Protein AF-A0A7S0GIC1-F1 (afdb_monomer)

Secondary structure (DSSP, 8-state):
-HHHHHGGG-S-------STHHHHHHHHHHHHHHHHH---SS-EEEEEE-GGG-EEEEEEPPPPTT-SS---PEEEEEE-------GGG----TTHHHHHHHHHHIIIIIS---HHHHHHHHHHHHHHHHT-TT-SS-GGGT--

Organism: NCBI:txid420281

pLDDT: mean 78.46, std 18.36, range [39.5, 96.31]

Radius of gyration: 16.88 Å; Cα contacts (8 Å, |Δi|>4): 180; chains: 1; bounding box: 42×27×51 Å

Foldseek 3Di:
DVLVVLVPQPPDDDDDDDVVPPVVVVVVVVLVVVLVPDDDPAKDWDWAQPDQQATKIWIQGGDPPPDDDDDRDIDIDGDHQPDDQPPVQAFDQAQLVVQLVVQLCCVCVVVPHDNVSSSSRSSVQSSQLRSDNVDNGDCVVVPD

Structure (mmCIF, N/CA/C/O backbone):
data_AF-A0A7S0GIC1-F1
#
_entry.id   AF-A0A7S0GIC1-F1
#
loop_
_atom_site.group_PDB
_atom_site.id
_atom_site.type_symbol
_atom_site.label_atom_id
_atom_site.label_alt_id
_atom_site.label_comp_id
_atom_site.label_asym_id
_atom_site.label_entity_id
_atom_site.label_seq_id
_atom_site.pdbx_PDB_ins_code
_atom_site.Cartn_x
_atom_site.Cartn_y
_atom_site.Cartn_z
_atom_site.occupancy
_atom_site.B_iso_or_equiv
_atom_site.auth_seq_id
_atom_site.auth_comp_id
_atom_site.auth_asym_id
_atom_site.auth_atom_id
_atom_site.pdbx_PDB_model_num
ATOM 1 N N . ALA A 1 1 ? 12.500 15.045 0.543 1.00 49.22 1 ALA A N 1
ATOM 2 C CA . ALA A 1 1 ? 13.013 15.502 -0.767 1.00 49.22 1 ALA A CA 1
ATOM 3 C C . ALA A 1 1 ? 12.312 14.801 -1.939 1.00 49.22 1 ALA A C 1
ATOM 5 O O . ALA A 1 1 ? 11.573 15.475 -2.640 1.00 49.22 1 ALA A O 1
ATOM 6 N N . TRP A 1 2 ? 12.464 13.481 -2.158 1.00 47.28 2 TRP A N 1
ATOM 7 C CA . TRP A 1 2 ? 11.768 12.775 -3.263 1.00 47.28 2 TRP A CA 1
ATOM 8 C C . TRP A 1 2 ? 10.286 12.478 -2.969 1.00 47.28 2 TRP A C 1
ATOM 10 O O . TRP A 1 2 ? 9.432 12.639 -3.837 1.00 47.28 2 TRP A O 1
ATOM 20 N N . ALA A 1 3 ? 9.977 12.124 -1.719 1.00 41.41 3 ALA A N 1
ATOM 21 C CA . ALA A 1 3 ? 8.616 11.921 -1.221 1.00 41.41 3 ALA A CA 1
ATOM 22 C C . ALA A 1 3 ? 7.713 13.153 -1.429 1.00 41.41 3 ALA A C 1
ATOM 24 O O . ALA A 1 3 ? 6.528 13.012 -1.721 1.00 41.41 3 ALA A O 1
ATOM 25 N N . ASP A 1 4 ? 8.286 14.356 -1.348 1.00 45.34 4 ASP A N 1
ATOM 26 C CA . ASP A 1 4 ? 7.561 15.622 -1.500 1.00 45.34 4 ASP A CA 1
ATOM 27 C C . ASP A 1 4 ? 7.175 15.906 -2.962 1.00 45.34 4 ASP A C 1
ATOM 29 O O . ASP A 1 4 ? 6.155 16.541 -3.217 1.00 45.34 4 ASP A O 1
ATOM 33 N N . ALA A 1 5 ? 7.934 15.380 -3.933 1.00 52.81 5 ALA A N 1
ATOM 34 C CA . ALA A 1 5 ? 7.649 15.528 -5.364 1.00 52.81 5 ALA A CA 1
ATOM 35 C C . ALA A 1 5 ? 6.502 14.621 -5.857 1.00 52.81 5 ALA A C 1
ATOM 37 O O . ALA A 1 5 ? 5.904 14.885 -6.900 1.00 52.81 5 ALA A O 1
ATOM 38 N N . LEU A 1 6 ? 6.179 13.559 -5.112 1.00 45.59 6 LEU A N 1
ATOM 39 C CA . LEU A 1 6 ? 5.102 12.615 -5.434 1.00 45.59 6 LEU A CA 1
ATOM 40 C C . LEU A 1 6 ? 3.719 13.093 -4.956 1.00 45.59 6 LEU A C 1
ATOM 42 O O . LEU A 1 6 ? 2.693 12.739 -5.536 1.00 45.59 6 LEU A O 1
ATOM 46 N N . ILE A 1 7 ? 3.683 13.958 -3.939 1.00 47.59 7 ILE A N 1
ATOM 47 C CA . ILE A 1 7 ? 2.448 14.410 -3.280 1.00 47.59 7 ILE A CA 1
ATOM 48 C C . ILE A 1 7 ? 1.583 15.305 -4.193 1.00 47.59 7 ILE A C 1
ATOM 50 O O . ILE A 1 7 ? 0.359 15.296 -4.065 1.00 47.59 7 ILE A O 1
ATOM 54 N N . THR A 1 8 ? 2.170 16.010 -5.166 1.00 43.84 8 THR A N 1
ATOM 55 C CA . THR A 1 8 ? 1.492 17.033 -5.993 1.00 43.84 8 THR A CA 1
ATOM 56 C C . THR A 1 8 ? 0.557 16.484 -7.086 1.00 43.84 8 THR A C 1
ATOM 58 O O . THR A 1 8 ? -0.072 17.263 -7.792 1.00 43.84 8 THR A O 1
ATOM 61 N N . LYS A 1 9 ? 0.447 15.160 -7.273 1.00 48.53 9 LYS A N 1
ATOM 62 C CA . LYS A 1 9 ? -0.286 14.549 -8.408 1.00 48.53 9 LYS A CA 1
ATOM 63 C C . LYS A 1 9 ? -1.717 14.066 -8.108 1.00 48.53 9 LYS A C 1
ATOM 65 O O . LYS A 1 9 ? -2.321 13.438 -8.969 1.00 48.53 9 LYS A O 1
ATOM 70 N N . TYR A 1 10 ? -2.261 14.316 -6.915 1.00 41.56 10 TYR A N 1
ATOM 71 C CA . TYR A 1 10 ? -3.469 13.620 -6.431 1.00 41.56 10 TYR A CA 1
ATOM 72 C C . TYR A 1 10 ? -4.807 14.382 -6.518 1.00 41.56 10 TYR A C 1
ATOM 74 O O . TYR A 1 10 ? -5.789 13.860 -5.991 1.00 41.56 10 TYR A O 1
ATOM 82 N N . ASP A 1 11 ? -4.886 15.549 -7.169 1.00 39.50 11 ASP A N 1
ATOM 83 C CA . ASP A 1 11 ? -6.134 16.341 -7.174 1.00 39.50 11 ASP A CA 1
ATOM 84 C C . ASP A 1 11 ? -7.142 16.003 -8.283 1.00 39.50 11 ASP A C 1
ATOM 86 O O . ASP A 1 11 ? -8.298 16.384 -8.158 1.00 39.50 11 ASP A O 1
ATOM 90 N N . ASP A 1 12 ? -6.796 15.194 -9.286 1.00 44.81 12 ASP A N 1
ATOM 91 C CA . ASP A 1 12 ? -7.743 14.827 -10.346 1.00 44.81 12 ASP A CA 1
ATOM 92 C C . ASP A 1 12 ? -7.587 13.358 -10.750 1.00 44.81 12 ASP A C 1
ATOM 94 O O . ASP A 1 12 ? -6.652 13.023 -11.470 1.00 44.81 12 ASP A O 1
ATOM 98 N N . CYS A 1 13 ? -8.497 12.478 -10.307 1.00 40.00 13 CYS A N 1
ATOM 99 C CA . CYS A 1 13 ? -9.161 11.510 -11.197 1.00 40.00 13 CYS A CA 1
ATOM 100 C C . CYS A 1 13 ? -10.195 10.655 -10.447 1.00 40.00 13 CYS A C 1
ATOM 102 O O . CYS A 1 13 ? -9.869 9.914 -9.516 1.00 40.00 13 CYS A O 1
ATOM 104 N N . ALA A 1 14 ? -11.447 10.717 -10.899 1.00 42.19 14 ALA A N 1
ATOM 105 C CA . ALA A 1 14 ? -12.525 9.843 -10.465 1.00 42.19 14 ALA A CA 1
ATOM 106 C C . ALA A 1 14 ? -12.620 8.588 -11.353 1.00 42.19 14 ALA A C 1
ATOM 108 O O . ALA A 1 14 ? -12.630 8.687 -12.573 1.00 42.19 14 ALA A O 1
ATOM 109 N N . ALA A 1 15 ? -12.768 7.447 -10.674 1.00 47.69 15 ALA A N 1
ATOM 110 C CA . ALA A 1 15 ? -13.478 6.219 -11.044 1.00 47.69 15 ALA A CA 1
ATOM 111 C C . ALA A 1 15 ? -13.243 5.570 -12.427 1.00 47.69 15 ALA A C 1
ATOM 113 O O . ALA A 1 15 ? -13.696 6.055 -13.459 1.00 47.69 15 ALA A O 1
ATOM 114 N N . SER A 1 16 ? -12.775 4.316 -12.401 1.00 41.00 16 SER A N 1
ATOM 115 C CA . SER A 1 16 ? -13.318 3.291 -13.301 1.00 41.00 16 SER A CA 1
ATOM 116 C C . SER A 1 16 ? -13.764 2.072 -12.489 1.00 41.00 16 SER A C 1
ATOM 118 O O . SER A 1 16 ? -13.078 1.628 -11.567 1.00 41.00 16 SER A O 1
ATOM 120 N N . ALA A 1 17 ? -14.985 1.619 -12.769 1.00 46.25 17 ALA A N 1
ATOM 121 C CA . ALA A 1 17 ? -15.697 0.589 -12.033 1.00 46.25 17 ALA A CA 1
ATOM 122 C C . ALA A 1 17 ? -15.381 -0.799 -12.602 1.00 46.25 17 ALA A C 1
ATOM 124 O O . ALA A 1 17 ? -15.688 -1.093 -13.755 1.00 46.25 17 ALA A O 1
ATOM 125 N N . ILE A 1 18 ? -14.818 -1.668 -11.767 1.00 44.16 18 ILE A N 1
ATOM 126 C CA . ILE A 1 18 ? -14.889 -3.124 -11.941 1.00 44.16 18 ILE A CA 1
ATOM 127 C C . ILE A 1 18 ? -16.072 -3.605 -11.084 1.00 44.16 18 ILE A C 1
ATOM 129 O O . ILE A 1 18 ? -16.565 -2.844 -10.258 1.00 44.16 18 ILE A O 1
ATOM 133 N N . ASN A 1 19 ? -16.550 -4.834 -11.279 1.00 45.97 19 ASN A N 1
ATOM 134 C CA . ASN A 1 19 ? -17.550 -5.571 -10.483 1.00 45.97 19 ASN A CA 1
ATOM 135 C C . ASN A 1 19 ? -17.206 -5.685 -8.965 1.00 45.97 19 ASN A C 1
ATOM 137 O O . ASN A 1 19 ? -17.175 -6.771 -8.394 1.00 45.97 19 ASN A O 1
ATOM 141 N N . SER A 1 20 ? -16.907 -4.562 -8.313 1.00 53.81 20 SER A N 1
ATOM 142 C CA . SER A 1 20 ? -16.004 -4.398 -7.170 1.00 53.81 20 SER A CA 1
ATOM 143 C C . SER A 1 20 ? -16.654 -4.603 -5.810 1.00 53.81 20 SER A C 1
ATOM 145 O O . SER A 1 20 ? -15.957 -4.756 -4.809 1.00 53.81 20 SER A O 1
ATOM 1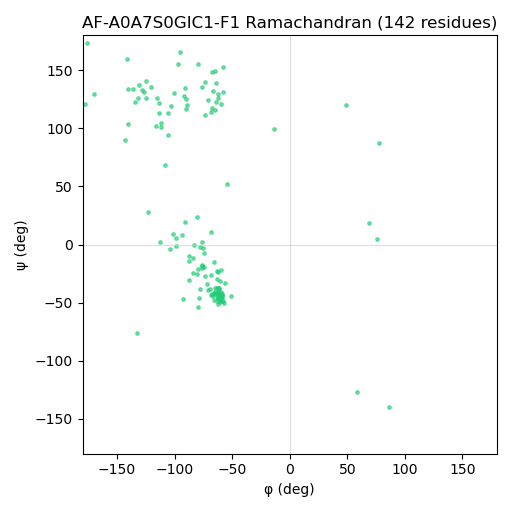47 N N . THR A 1 21 ? -17.983 -4.623 -5.740 1.00 60.69 21 THR A N 1
ATOM 148 C CA . THR A 1 21 ? -18.681 -4.551 -4.454 1.00 60.69 21 THR A CA 1
ATOM 149 C C . THR A 1 21 ? -18.551 -5.831 -3.631 1.00 60.69 21 THR A C 1
ATOM 151 O O . THR A 1 21 ? -18.443 -5.734 -2.410 1.00 60.69 21 THR A O 1
ATOM 154 N N . ASP A 1 22 ? -18.506 -7.018 -4.248 1.00 76.50 22 ASP A N 1
ATOM 155 C CA . ASP A 1 22 ? -18.438 -8.292 -3.511 1.00 76.50 22 ASP A CA 1
ATOM 156 C C . ASP A 1 22 ? -17.023 -8.595 -2.989 1.00 76.50 22 ASP A C 1
ATOM 158 O O . ASP A 1 22 ? -16.843 -8.910 -1.810 1.00 76.50 22 ASP A O 1
ATOM 162 N N . GLU A 1 23 ? -15.992 -8.436 -3.822 1.00 80.62 23 GLU A N 1
ATOM 163 C CA . GLU A 1 23 ? -14.603 -8.657 -3.394 1.00 80.62 23 GLU A CA 1
ATOM 164 C C . GLU A 1 23 ? -14.149 -7.630 -2.357 1.00 80.62 23 GLU A C 1
ATOM 166 O O . GLU A 1 23 ? -13.600 -8.000 -1.316 1.00 80.62 23 GLU A O 1
ATOM 171 N N . GLU A 1 24 ? -14.453 -6.350 -2.573 1.00 82.88 24 GLU A N 1
ATOM 172 C CA . GLU A 1 24 ? -14.137 -5.310 -1.600 1.00 82.88 24 GLU A CA 1
ATOM 173 C C . GLU A 1 24 ? -14.884 -5.550 -0.278 1.00 82.88 24 GLU A C 1
ATOM 175 O O . GLU A 1 24 ? -14.311 -5.391 0.804 1.00 82.88 24 GLU A O 1
ATOM 180 N N . SER A 1 25 ? -16.134 -6.028 -0.332 1.00 87.62 25 SER A N 1
ATOM 181 C CA . SER A 1 25 ? -16.887 -6.421 0.866 1.00 87.62 25 SER A CA 1
ATOM 182 C C . SER A 1 25 ? -16.235 -7.588 1.609 1.00 87.62 25 SER A C 1
ATOM 184 O O . SER A 1 25 ? -16.144 -7.551 2.841 1.00 87.62 25 SER A O 1
ATOM 186 N N . LYS A 1 26 ? -15.730 -8.605 0.899 1.00 91.81 26 LYS A N 1
ATOM 187 C CA . LYS A 1 26 ? -14.988 -9.726 1.504 1.00 91.81 26 LYS A CA 1
ATOM 188 C C . LYS A 1 26 ? -13.708 -9.244 2.180 1.00 91.81 26 LYS A C 1
ATOM 190 O O . LYS A 1 26 ? -13.475 -9.599 3.337 1.00 91.81 26 LYS A O 1
ATOM 195 N N . ILE A 1 27 ? -12.933 -8.382 1.519 1.00 93.56 27 ILE A N 1
ATOM 196 C CA . ILE A 1 27 ? -11.711 -7.785 2.079 1.00 93.56 27 ILE A CA 1
ATOM 197 C C . ILE A 1 27 ? -12.042 -6.968 3.332 1.00 93.56 27 ILE A C 1
ATOM 199 O O . ILE A 1 27 ? -11.420 -7.157 4.379 1.00 93.56 27 ILE A O 1
ATOM 203 N N . ARG A 1 28 ? -13.068 -6.110 3.278 1.00 94.06 28 ARG A N 1
ATOM 204 C CA . ARG A 1 28 ? -13.519 -5.306 4.426 1.00 94.06 28 ARG A CA 1
ATOM 205 C C . ARG A 1 28 ? -13.957 -6.182 5.599 1.00 94.06 28 ARG A C 1
ATOM 207 O O . ARG A 1 28 ? -13.642 -5.870 6.747 1.00 94.06 28 ARG A O 1
ATOM 214 N N . ASN A 1 29 ? -14.661 -7.282 5.341 1.00 92.38 29 ASN A N 1
ATOM 215 C CA . ASN A 1 29 ? -15.075 -8.223 6.382 1.00 92.38 29 ASN A CA 1
ATOM 216 C C . ASN A 1 29 ? -13.882 -8.971 6.991 1.00 92.38 29 ASN A C 1
ATOM 218 O O . ASN A 1 29 ? -13.786 -9.056 8.217 1.00 92.38 29 ASN A O 1
ATOM 222 N N . ALA A 1 30 ? -12.937 -9.436 6.174 1.00 94.31 30 ALA A N 1
ATOM 223 C CA . ALA A 1 30 ? -11.705 -10.060 6.652 1.00 94.31 30 ALA A CA 1
ATOM 224 C C . ALA A 1 30 ? -10.870 -9.086 7.504 1.00 94.31 30 ALA A C 1
ATOM 226 O O . ALA A 1 30 ? -10.465 -9.424 8.618 1.00 94.31 30 ALA A O 1
ATOM 227 N N . ALA A 1 31 ? -10.704 -7.844 7.039 1.00 94.19 31 ALA A N 1
ATOM 228 C CA . ALA A 1 31 ? -10.010 -6.783 7.761 1.00 94.19 31 ALA A CA 1
ATOM 229 C C . ALA A 1 31 ? -10.659 -6.499 9.121 1.00 94.19 31 ALA A C 1
ATOM 231 O O . ALA A 1 31 ? -9.960 -6.392 10.129 1.00 94.19 31 ALA A O 1
ATOM 232 N N . LYS A 1 32 ? -12.002 -6.456 9.183 1.00 91.69 32 LYS A N 1
ATOM 233 C CA . LYS A 1 32 ? -12.727 -6.350 10.457 1.00 91.69 32 LYS A CA 1
ATOM 234 C C . LYS A 1 32 ? -12.350 -7.493 11.388 1.00 91.69 32 LYS A C 1
ATOM 236 O O . LYS A 1 32 ? -12.012 -7.221 12.533 1.00 91.69 32 LYS A O 1
ATOM 241 N N . VAL A 1 33 ? -12.392 -8.744 10.934 1.00 91.25 33 VAL A N 1
ATOM 242 C CA . VAL A 1 33 ? -1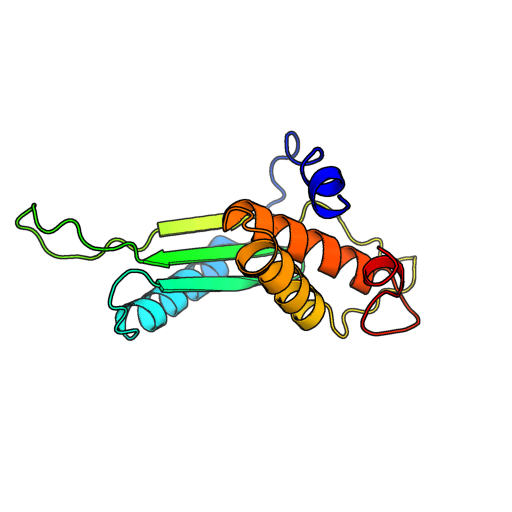2.073 -9.906 11.782 1.00 91.25 33 VAL A CA 1
ATOM 243 C C . VAL A 1 33 ? -10.651 -9.815 12.339 1.00 91.25 33 VAL A C 1
ATOM 245 O O . VAL A 1 33 ? -10.461 -10.009 13.541 1.00 91.25 33 VAL A O 1
ATOM 248 N N . VAL A 1 34 ? -9.668 -9.478 11.501 1.00 92.62 34 VAL A N 1
ATOM 249 C CA . VAL A 1 34 ? -8.269 -9.323 11.925 1.00 92.62 34 VAL A CA 1
ATOM 250 C C . VAL A 1 34 ? -8.135 -8.192 12.944 1.00 92.62 34 VAL A C 1
ATOM 252 O O . VAL A 1 34 ? -7.635 -8.424 14.044 1.00 92.62 34 VAL A O 1
ATOM 255 N N . LEU A 1 35 ? -8.663 -7.002 12.642 1.00 90.00 35 LEU A N 1
ATOM 256 C CA . LEU A 1 35 ? -8.613 -5.861 13.556 1.00 90.00 35 LEU A CA 1
ATOM 257 C C . LEU A 1 35 ? -9.296 -6.178 14.889 1.00 90.00 35 LEU A C 1
ATOM 259 O O . LEU A 1 35 ? -8.710 -5.915 15.928 1.00 90.00 35 LEU A O 1
ATOM 263 N N . HIS A 1 36 ? -10.469 -6.815 14.912 1.00 84.25 36 HIS A N 1
ATOM 264 C CA . HIS A 1 36 ? -11.132 -7.180 16.174 1.00 84.25 36 HIS A CA 1
ATOM 265 C C . HIS A 1 36 ? -10.289 -8.133 17.037 1.00 84.25 36 HIS A C 1
ATOM 267 O O . HIS A 1 36 ? -10.364 -8.062 18.262 1.00 84.25 36 HIS A O 1
ATOM 273 N N . ARG A 1 37 ? -9.483 -9.006 16.418 1.00 85.56 37 ARG A N 1
ATOM 274 C CA . ARG A 1 37 ? -8.596 -9.948 17.122 1.00 85.56 37 ARG A CA 1
ATOM 275 C C . ARG A 1 37 ? -7.294 -9.313 17.597 1.00 85.56 37 ARG A C 1
ATOM 277 O O . ARG A 1 37 ? -6.709 -9.796 18.564 1.00 85.56 37 ARG A O 1
ATOM 284 N N . MET A 1 38 ? -6.840 -8.239 16.952 1.00 83.94 38 MET A N 1
ATOM 285 C CA . MET A 1 38 ? -5.700 -7.470 17.445 1.00 83.94 38 MET A CA 1
ATOM 286 C C . MET A 1 38 ? -6.060 -6.851 18.804 1.00 83.94 38 MET A C 1
ATOM 288 O O . MET A 1 38 ? -7.164 -6.327 18.970 1.00 83.94 38 MET A O 1
ATOM 292 N N . ARG A 1 39 ? -5.121 -6.871 19.756 1.00 76.69 39 ARG A N 1
ATOM 293 C CA . ARG A 1 39 ? -5.234 -6.226 21.078 1.00 76.69 39 ARG A CA 1
ATOM 294 C C . ARG A 1 39 ? -4.311 -4.997 21.169 1.00 76.69 39 ARG A C 1
ATOM 296 O O . ARG A 1 39 ? -3.301 -5.057 21.861 1.00 76.69 39 ARG A O 1
ATOM 303 N N . PRO A 1 40 ? -4.582 -3.910 20.433 1.00 67.00 40 PRO A N 1
ATOM 304 C CA . PRO A 1 40 ? -3.771 -2.714 20.472 1.00 67.00 40 PRO A CA 1
ATOM 305 C C . PRO A 1 40 ? -4.041 -1.981 21.776 1.00 67.00 40 PRO A C 1
ATOM 307 O O . PRO A 1 40 ? -5.183 -1.857 22.219 1.00 67.00 40 PRO A O 1
ATOM 310 N N . HIS A 1 41 ? -2.978 -1.453 22.363 1.00 68.88 41 HIS A N 1
ATOM 311 C CA . HIS A 1 41 ? -3.082 -0.547 23.501 1.00 68.88 41 HIS A CA 1
ATOM 312 C C . HIS A 1 41 ? -3.531 0.865 23.079 1.00 68.88 41 HIS A C 1
ATOM 314 O O . HIS A 1 41 ? -4.016 1.632 23.910 1.00 68.88 41 HIS A O 1
ATOM 320 N N . THR A 1 42 ? -3.395 1.205 21.793 1.00 78.56 42 THR A N 1
ATOM 321 C CA . THR A 1 42 ? -3.700 2.529 21.233 1.00 78.56 42 THR A CA 1
ATOM 322 C C . THR A 1 42 ? -4.539 2.415 19.962 1.00 78.56 42 THR A C 1
ATOM 324 O O . THR A 1 42 ? -5.747 2.611 20.011 1.00 78.56 42 THR A O 1
ATOM 327 N N . GLU A 1 43 ? -3.926 2.039 18.847 1.00 87.38 43 GLU A N 1
ATOM 328 C CA . GLU A 1 43 ? -4.538 1.965 17.520 1.00 87.38 43 GLU A CA 1
ATOM 329 C C . GLU A 1 43 ? -4.023 0.742 16.754 1.00 87.38 43 GLU A C 1
ATOM 331 O O . GLU A 1 43 ? -2.999 0.151 17.105 1.00 87.38 43 GLU A O 1
ATOM 336 N N . ALA A 1 44 ? -4.763 0.314 15.734 1.00 90.69 44 ALA A N 1
ATOM 337 C CA . ALA A 1 44 ? -4.330 -0.747 14.832 1.00 90.69 44 ALA A CA 1
ATOM 338 C C . ALA A 1 44 ? -4.724 -0.418 13.396 1.00 90.69 44 ALA A C 1
ATOM 340 O O . ALA A 1 44 ? -5.876 -0.071 13.135 1.00 90.69 44 ALA A O 1
ATOM 341 N N . HIS A 1 45 ? -3.791 -0.601 12.468 1.00 93.19 45 HIS A N 1
ATOM 342 C CA . HIS A 1 45 ? -3.996 -0.343 11.049 1.00 93.19 45 HIS A CA 1
ATOM 343 C C . HIS A 1 45 ? -3.660 -1.591 10.237 1.00 93.19 45 HIS A C 1
ATOM 345 O O . HIS A 1 45 ? -2.689 -2.288 10.526 1.00 93.19 45 HIS A O 1
ATOM 351 N N . LEU A 1 46 ? -4.461 -1.858 9.212 1.00 95.62 46 LEU A N 1
ATOM 352 C CA . LEU A 1 46 ? -4.157 -2.806 8.150 1.00 95.62 46 LEU A CA 1
ATOM 353 C C . LEU A 1 46 ? -4.036 -2.033 6.846 1.00 95.62 46 LEU A C 1
ATOM 355 O O . LEU A 1 46 ? -4.958 -1.314 6.464 1.00 95.62 46 LEU A O 1
ATOM 359 N N . ILE A 1 47 ? -2.910 -2.210 6.168 1.00 96.25 47 ILE A N 1
ATOM 360 C CA . ILE A 1 47 ? -2.663 -1.683 4.830 1.00 96.25 47 ILE A CA 1
ATOM 361 C C . ILE A 1 47 ? -2.762 -2.874 3.884 1.00 96.25 47 ILE A C 1
ATOM 363 O O . ILE A 1 47 ? -1.968 -3.806 3.978 1.00 96.25 47 ILE A O 1
ATOM 367 N N . ILE A 1 48 ? -3.781 -2.878 3.031 1.00 96.31 48 ILE A N 1
ATOM 368 C CA . ILE A 1 48 ? -4.127 -4.017 2.181 1.00 96.31 48 ILE A CA 1
ATOM 369 C C . ILE A 1 48 ? -3.894 -3.608 0.734 1.00 96.31 48 ILE A C 1
ATOM 371 O O . ILE A 1 48 ? -4.591 -2.738 0.212 1.00 96.31 48 ILE A O 1
ATOM 375 N N . THR A 1 49 ? -2.915 -4.225 0.084 1.00 93.88 49 THR A N 1
ATOM 376 C CA . THR A 1 49 ? -2.663 -4.026 -1.344 1.00 93.88 49 THR A CA 1
ATOM 377 C C . THR A 1 49 ? -3.698 -4.799 -2.163 1.00 93.88 49 THR A C 1
ATOM 379 O O . THR A 1 49 ? -4.026 -5.944 -1.859 1.00 93.88 49 THR A O 1
ATOM 382 N N . MET A 1 5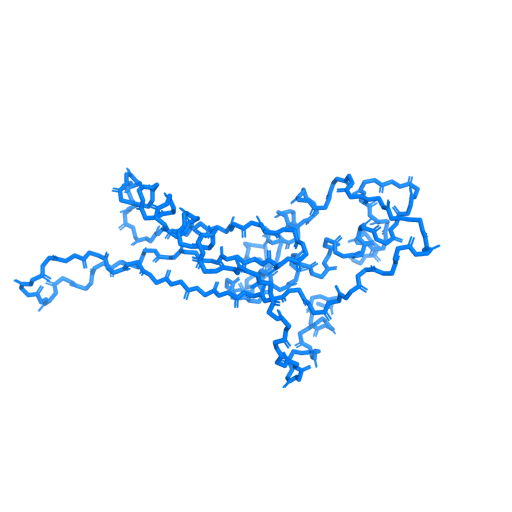0 ? -4.242 -4.164 -3.199 1.00 91.38 50 MET A N 1
ATOM 383 C CA . MET A 1 50 ? -5.278 -4.723 -4.079 1.00 91.38 50 MET A CA 1
ATOM 384 C C . MET A 1 50 ? -4.829 -4.714 -5.550 1.00 91.38 50 MET A C 1
ATOM 386 O O . MET A 1 50 ? -5.646 -4.604 -6.465 1.00 91.38 50 MET A O 1
ATOM 390 N N . GLY A 1 51 ? -3.514 -4.788 -5.783 1.00 87.94 51 GLY A N 1
ATOM 391 C CA . GLY A 1 51 ? -2.916 -4.725 -7.117 1.00 87.94 51 GLY A CA 1
ATOM 392 C C . GLY A 1 51 ? -3.282 -3.428 -7.841 1.00 87.94 51 GLY A C 1
ATOM 393 O O . GLY A 1 51 ? -3.140 -2.340 -7.285 1.00 87.94 51 GLY A O 1
ATOM 394 N N . ALA A 1 52 ? -3.808 -3.551 -9.062 1.00 86.00 52 ALA A N 1
ATOM 395 C CA . ALA A 1 52 ? -4.242 -2.415 -9.880 1.00 86.00 52 ALA A CA 1
ATOM 396 C C . ALA A 1 52 ? -5.340 -1.559 -9.218 1.00 86.00 52 ALA A C 1
ATOM 398 O O . ALA A 1 52 ? -5.466 -0.377 -9.524 1.00 86.00 52 ALA A O 1
ATOM 399 N N . ASN A 1 53 ? -6.091 -2.114 -8.260 1.00 87.69 53 ASN A N 1
ATOM 400 C CA . ASN A 1 53 ? -7.113 -1.369 -7.525 1.00 87.69 53 ASN A CA 1
ATOM 401 C C . ASN A 1 53 ? -6.522 -0.463 -6.429 1.00 87.69 53 ASN A C 1
ATOM 403 O O . ASN A 1 53 ? -7.271 0.248 -5.764 1.00 87.69 53 ASN A O 1
ATOM 407 N N . GLY A 1 54 ? -5.203 -0.461 -6.216 1.00 91.44 54 GLY A N 1
ATOM 408 C CA . GLY A 1 54 ? -4.533 0.391 -5.235 1.00 91.44 54 GLY A CA 1
ATOM 409 C C . GLY A 1 54 ? -4.492 -0.218 -3.833 1.00 91.44 54 GLY A C 1
ATOM 410 O O . GLY A 1 54 ? -4.224 -1.409 -3.674 1.00 91.44 54 GLY A O 1
ATOM 411 N N . VAL A 1 55 ? -4.709 0.598 -2.801 1.00 94.56 55 VAL A N 1
ATOM 412 C CA . VAL A 1 55 ? -4.538 0.210 -1.392 1.00 94.56 55 VAL A CA 1
ATOM 413 C C . VAL A 1 55 ? -5.778 0.538 -0.572 1.00 94.56 55 VAL A C 1
ATOM 415 O O . VAL A 1 55 ? -6.287 1.655 -0.610 1.00 94.56 55 VAL A O 1
ATOM 418 N N . LEU A 1 56 ? -6.238 -0.417 0.233 1.00 95.69 56 LEU A N 1
ATOM 419 C CA . LEU A 1 56 ? -7.268 -0.204 1.243 1.00 95.69 56 LEU A CA 1
ATOM 420 C C . LEU A 1 56 ? -6.623 -0.126 2.630 1.00 95.69 56 LEU A C 1
ATOM 422 O O . LEU A 1 56 ? -6.021 -1.084 3.109 1.00 95.69 56 LEU A O 1
ATOM 426 N N . LEU A 1 57 ? -6.785 1.012 3.294 1.00 95.75 57 LEU A N 1
ATOM 427 C CA . LEU A 1 57 ? -6.458 1.191 4.702 1.00 95.75 57 LEU A CA 1
ATOM 428 C C . LEU A 1 57 ? -7.686 0.857 5.547 1.00 95.75 57 LEU A C 1
ATOM 430 O O . LEU A 1 57 ? -8.738 1.466 5.363 1.00 95.75 57 LEU A O 1
ATOM 434 N N . ALA A 1 58 ? -7.542 -0.061 6.497 1.00 94.81 58 ALA A N 1
ATOM 435 C CA . ALA A 1 58 ? -8.522 -0.306 7.548 1.00 94.81 58 ALA A CA 1
ATOM 436 C C . ALA A 1 58 ? -7.919 0.077 8.902 1.00 94.81 58 ALA A C 1
ATOM 438 O O . ALA A 1 58 ? -6.892 -0.471 9.300 1.00 94.81 58 ALA A O 1
ATOM 439 N N . SER A 1 59 ? -8.558 0.995 9.616 1.00 92.88 59 SER A N 1
ATOM 440 C CA . SER A 1 59 ? -8.045 1.545 10.870 1.00 92.88 59 SER A CA 1
ATOM 441 C C . SER A 1 59 ? -9.016 1.270 12.002 1.00 92.88 59 SER A C 1
ATOM 443 O O . SER A 1 59 ? -10.219 1.465 11.859 1.00 92.88 59 SER A O 1
ATOM 445 N N . ARG A 1 60 ? -8.491 0.843 13.147 1.00 89.56 60 ARG A N 1
ATOM 446 C CA . ARG A 1 60 ? -9.209 0.811 14.414 1.00 89.56 60 ARG A CA 1
ATOM 447 C C . ARG A 1 60 ? -8.582 1.839 15.345 1.00 89.56 60 ARG A C 1
ATOM 449 O O . ARG A 1 60 ? -7.502 1.604 15.888 1.00 89.56 60 ARG A O 1
ATOM 456 N N . GLU A 1 61 ? -9.275 2.955 15.513 1.00 81.38 61 GLU A N 1
ATOM 457 C CA . GLU A 1 61 ? -8.843 4.055 16.371 1.00 81.38 61 GLU A CA 1
ATOM 458 C C . GLU A 1 61 ? -9.141 3.766 17.849 1.00 81.38 61 GLU A C 1
ATOM 460 O O . GLU A 1 61 ? -10.029 2.969 18.197 1.00 81.38 61 GLU A O 1
ATOM 465 N N . LYS A 1 62 ? -8.370 4.419 18.727 1.00 69.81 62 LYS A N 1
ATOM 466 C CA . LYS A 1 62 ? -8.521 4.316 20.178 1.00 69.81 62 LYS A CA 1
ATOM 467 C C . LYS A 1 62 ? -9.935 4.735 20.580 1.00 69.81 62 LYS A C 1
ATOM 469 O O . LYS A 1 62 ? -10.413 5.794 20.185 1.00 69.81 62 LYS A O 1
ATOM 474 N N . MET A 1 63 ? -10.598 3.919 21.400 1.00 64.56 63 MET A N 1
ATOM 475 C CA . MET A 1 63 ? -11.868 4.307 22.015 1.00 64.56 63 MET A CA 1
ATOM 476 C C . MET A 1 63 ? -11.656 5.562 22.870 1.00 64.56 63 MET A C 1
ATOM 478 O O . MET A 1 63 ? -10.890 5.521 23.834 1.00 64.56 63 MET A O 1
ATOM 482 N N . ASN A 1 64 ? -12.365 6.649 22.559 1.00 55.41 64 ASN A N 1
ATOM 483 C CA . ASN A 1 64 ? -12.595 7.698 23.546 1.00 55.41 64 ASN A CA 1
ATOM 484 C C . ASN A 1 64 ? -13.432 7.088 24.673 1.00 55.41 64 ASN A C 1
ATOM 486 O O . ASN A 1 64 ? -14.515 6.558 24.437 1.00 55.41 64 ASN A O 1
ATOM 490 N N . THR A 1 65 ? -12.913 7.142 25.895 1.00 55.31 65 THR A N 1
ATOM 491 C CA . THR A 1 65 ? -13.466 6.516 27.108 1.00 55.31 65 THR A CA 1
ATOM 492 C C . THR A 1 65 ? -14.782 7.132 27.599 1.00 55.31 65 THR A C 1
ATOM 494 O O . THR A 1 65 ? -15.212 6.818 28.702 1.00 55.31 65 THR A O 1
ATOM 497 N N . ASP A 1 66 ? -15.424 7.992 26.806 1.00 55.31 66 ASP A N 1
ATOM 498 C CA . ASP A 1 66 ? -16.417 8.953 27.299 1.00 55.31 66 ASP A CA 1
ATOM 499 C C . ASP A 1 66 ? -17.863 8.703 26.840 1.00 55.31 66 ASP A C 1
ATOM 501 O O . ASP A 1 66 ? -18.755 9.474 27.178 1.00 55.31 66 ASP A O 1
ATOM 505 N N . THR A 1 67 ? -18.154 7.642 26.075 1.00 50.03 67 THR A N 1
ATOM 506 C CA . THR A 1 67 ? -19.539 7.378 25.629 1.00 50.03 67 THR A CA 1
ATOM 507 C C . THR A 1 67 ? -19.957 5.915 25.753 1.00 50.03 67 THR A C 1
ATOM 509 O O . THR A 1 67 ? -19.255 4.973 25.393 1.00 50.03 67 THR A O 1
ATOM 512 N N . THR A 1 68 ? -21.150 5.740 26.309 1.00 49.50 68 THR A N 1
ATOM 513 C CA . THR A 1 68 ? -21.671 4.541 26.973 1.00 49.50 68 THR A CA 1
ATOM 514 C C . THR A 1 68 ? -22.205 3.452 26.031 1.00 49.50 68 THR A C 1
ATOM 516 O O . THR A 1 68 ? -23.017 2.644 26.462 1.00 49.50 68 THR A O 1
ATOM 519 N N . PHE A 1 69 ? -21.778 3.372 24.764 1.00 48.94 69 PHE A N 1
ATOM 520 C CA . PHE A 1 69 ? -22.215 2.296 23.855 1.00 48.94 69 PHE A CA 1
ATOM 521 C C . PHE A 1 69 ? -2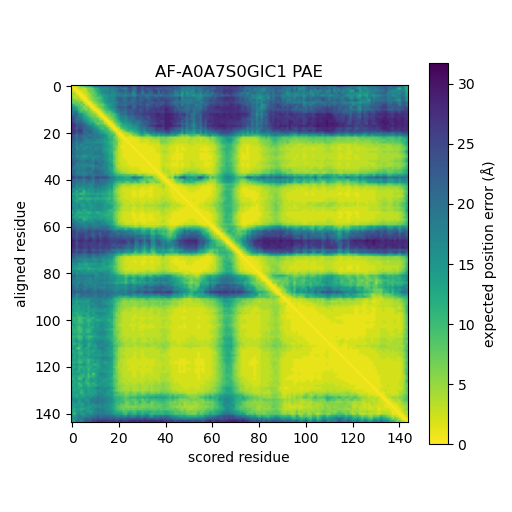1.103 1.802 22.908 1.00 48.94 69 PHE A C 1
ATOM 523 O O . PHE A 1 69 ? -20.908 2.260 21.788 1.00 48.94 69 PHE A O 1
ATOM 530 N N . ASN A 1 70 ? -20.394 0.802 23.431 1.00 51.97 70 ASN A N 1
ATOM 531 C CA . ASN A 1 70 ? -19.552 -0.238 22.831 1.00 51.97 70 ASN A CA 1
ATOM 532 C C . ASN A 1 70 ? -19.626 -0.495 21.303 1.00 51.97 70 ASN A C 1
ATOM 534 O O . ASN A 1 70 ? -20.404 -1.337 20.852 1.00 51.97 70 ASN A O 1
ATOM 538 N N . LYS A 1 71 ? -18.663 0.051 20.541 1.00 55.47 71 LYS A N 1
ATOM 539 C CA . LYS A 1 71 ? -17.833 -0.688 19.555 1.00 55.47 71 LYS A CA 1
ATOM 540 C C . LYS A 1 71 ? -16.689 0.211 19.076 1.00 55.47 71 LYS A C 1
ATOM 542 O O . LYS A 1 71 ? -16.934 1.339 18.673 1.00 55.47 71 LYS A O 1
ATOM 547 N N . SER A 1 72 ? -15.444 -0.267 19.095 1.00 62.62 72 SER A N 1
ATOM 548 C CA . SER A 1 72 ? -14.339 0.474 18.471 1.00 62.62 72 SER A CA 1
ATOM 549 C C . SER A 1 72 ? -14.614 0.523 16.966 1.00 62.62 72 SER A C 1
ATOM 551 O O . SER A 1 72 ? -14.743 -0.526 16.325 1.00 62.62 72 SER A O 1
ATOM 553 N N . ALA A 1 73 ? -14.830 1.727 16.438 1.00 78.50 73 ALA A N 1
ATOM 554 C CA . ALA A 1 73 ? -15.226 1.914 15.053 1.00 78.50 73 ALA A CA 1
ATOM 555 C C . ALA A 1 73 ? -14.038 1.598 14.141 1.00 78.50 73 ALA A C 1
ATOM 557 O O . ALA A 1 73 ? -12.955 2.162 14.290 1.00 78.50 73 ALA A O 1
ATOM 558 N N . ILE A 1 74 ? -14.247 0.668 13.208 1.00 89.06 74 ILE A N 1
ATOM 559 C CA . ILE A 1 74 ? -13.279 0.394 12.150 1.00 89.06 74 ILE A CA 1
ATOM 560 C C . ILE A 1 74 ? -13.615 1.300 10.975 1.00 89.06 74 ILE A C 1
ATOM 562 O O . ILE A 1 74 ? -14.694 1.175 10.388 1.00 89.06 74 ILE A O 1
ATOM 566 N N . THR A 1 75 ? -12.693 2.191 10.638 1.00 91.44 75 THR A N 1
ATOM 567 C CA . THR A 1 75 ? -12.785 3.080 9.484 1.00 91.44 75 THR A CA 1
ATOM 568 C C . THR A 1 75 ? -12.019 2.490 8.308 1.00 91.44 75 THR A C 1
ATOM 570 O O . THR A 1 75 ? -11.114 1.670 8.472 1.00 91.44 75 THR A O 1
ATOM 573 N N . PHE A 1 76 ? -12.414 2.882 7.101 1.00 92.62 76 PHE A N 1
ATOM 574 C CA . PHE A 1 76 ? -11.780 2.436 5.869 1.00 92.62 76 PHE A CA 1
ATOM 575 C C . PHE A 1 76 ? -11.482 3.632 4.977 1.00 92.62 76 PHE A C 1
ATOM 577 O O . PHE A 1 76 ? -12.343 4.495 4.810 1.00 92.62 76 PHE A O 1
ATOM 584 N N . ALA A 1 77 ? -10.305 3.647 4.364 1.00 93.44 77 ALA A N 1
ATOM 585 C CA . ALA A 1 77 ? -9.927 4.612 3.343 1.00 93.44 77 ALA A CA 1
ATOM 586 C C . ALA A 1 77 ? -9.319 3.871 2.153 1.00 93.44 77 ALA A C 1
ATOM 588 O O . ALA A 1 77 ? -8.392 3.082 2.318 1.00 93.44 77 ALA A O 1
ATOM 589 N N . HIS A 1 78 ? -9.856 4.111 0.961 1.00 93.62 78 HIS A N 1
ATOM 590 C CA . HIS A 1 78 ? -9.346 3.532 -0.276 1.00 93.62 78 HIS A CA 1
ATOM 591 C C . HIS A 1 78 ? -8.492 4.564 -1.012 1.00 93.62 78 HIS A C 1
ATOM 593 O O . HIS A 1 78 ? -8.902 5.710 -1.181 1.00 93.62 78 HIS A O 1
ATOM 599 N N . PHE A 1 79 ? -7.298 4.144 -1.416 1.00 92.81 79 PHE A N 1
ATOM 600 C CA . PHE A 1 79 ? -6.353 4.900 -2.223 1.00 92.81 79 PHE A CA 1
ATOM 601 C C . PHE A 1 79 ? -6.270 4.211 -3.589 1.00 92.81 79 PHE A C 1
ATOM 603 O O . PHE A 1 79 ? -5.638 3.155 -3.684 1.00 92.81 79 PHE A O 1
ATOM 610 N N . PRO A 1 80 ? -6.948 4.730 -4.626 1.00 89.88 80 PRO A N 1
ATOM 611 C CA . PRO A 1 80 ? -6.908 4.124 -5.952 1.00 89.88 80 PRO A CA 1
ATOM 612 C C . PRO A 1 80 ? -5.509 4.259 -6.560 1.00 89.88 80 PRO A C 1
ATOM 614 O O . PRO A 1 80 ? -4.808 5.239 -6.298 1.00 89.88 80 PRO A O 1
ATOM 617 N N . SER A 1 81 ? -5.102 3.286 -7.382 1.00 84.44 81 SER A N 1
ATOM 618 C CA . SER A 1 81 ? -3.892 3.445 -8.195 1.00 84.44 81 SER A CA 1
ATOM 619 C C . SER A 1 81 ? -4.093 4.613 -9.158 1.00 84.44 81 SER A C 1
ATOM 621 O O . SER A 1 81 ? -5.076 4.648 -9.895 1.00 84.44 81 SER A O 1
ATOM 623 N N . SER A 1 82 ? -3.175 5.576 -9.142 1.00 70.38 82 SER A N 1
ATOM 624 C CA . SER A 1 82 ? -3.221 6.758 -10.010 1.00 70.38 82 SER A CA 1
ATOM 625 C C . SER A 1 82 ? -2.633 6.502 -11.399 1.00 70.38 82 SER A C 1
ATOM 627 O O . SER A 1 82 ? -2.784 7.334 -12.291 1.00 70.38 82 SER A O 1
ATOM 629 N N . ARG A 1 83 ? -1.953 5.366 -11.598 1.00 69.38 83 ARG A N 1
ATOM 630 C CA . ARG A 1 83 ? -1.273 5.037 -12.851 1.00 69.38 83 ARG A CA 1
ATOM 631 C C . ARG A 1 83 ? -1.752 3.703 -13.394 1.00 69.38 83 ARG A C 1
ATOM 633 O O . ARG A 1 83 ? -1.682 2.677 -12.714 1.00 69.38 83 ARG A O 1
ATOM 640 N N . ASN A 1 84 ? -2.195 3.740 -14.646 1.00 67.88 84 ASN A N 1
ATOM 641 C CA . ASN A 1 84 ? -2.247 2.552 -15.478 1.00 67.88 84 ASN A CA 1
ATOM 642 C C . ASN A 1 84 ? -0.804 2.236 -15.859 1.00 67.88 84 ASN A C 1
ATOM 644 O O . ASN A 1 84 ? -0.167 3.022 -16.556 1.00 67.88 84 ASN A O 1
ATOM 648 N N . VAL A 1 85 ? -0.280 1.132 -15.336 1.00 67.19 85 VAL A N 1
ATOM 649 C CA . VAL A 1 85 ? 1.026 0.626 -15.752 1.00 67.19 85 VAL A CA 1
ATOM 650 C C . VAL A 1 85 ? 0.877 0.174 -17.197 1.00 67.19 85 VAL A C 1
ATOM 652 O O . VAL A 1 85 ? 0.070 -0.713 -17.482 1.00 67.19 85 VAL A O 1
ATOM 655 N N . ASP A 1 86 ? 1.612 0.815 -18.099 1.00 62.97 86 ASP A N 1
ATOM 656 C CA . ASP A 1 86 ? 1.585 0.466 -19.512 1.00 62.97 86 ASP A CA 1
ATOM 657 C C . ASP A 1 86 ? 2.225 -0.914 -19.710 1.00 62.97 86 ASP A C 1
ATOM 659 O O . ASP A 1 86 ? 3.414 -1.118 -19.458 1.00 62.97 86 ASP A O 1
ATOM 663 N N . SER A 1 87 ? 1.410 -1.883 -20.129 1.00 60.09 87 SER A N 1
ATOM 664 C CA . SER A 1 87 ? 1.838 -3.265 -20.340 1.00 60.09 87 SER A CA 1
ATOM 665 C C . SER A 1 87 ? 2.845 -3.423 -21.481 1.00 60.09 87 SER A C 1
ATOM 667 O O . SER A 1 87 ? 3.485 -4.470 -21.569 1.00 60.09 87 SER A O 1
ATOM 669 N N . GLU A 1 88 ? 3.001 -2.415 -22.346 1.00 59.66 88 GLU A N 1
ATOM 670 C CA . GLU A 1 88 ? 3.890 -2.483 -23.510 1.00 59.66 88 GLU A CA 1
ATOM 671 C C . GLU A 1 88 ? 5.384 -2.344 -23.156 1.00 59.66 88 GLU A C 1
ATOM 673 O O . GLU A 1 88 ? 6.236 -2.755 -23.943 1.00 59.66 88 GLU A O 1
ATOM 678 N N . LEU A 1 89 ? 5.728 -1.840 -21.962 1.00 60.19 89 LEU A N 1
ATOM 679 C CA . LEU A 1 89 ? 7.113 -1.508 -21.577 1.00 60.19 89 LEU A CA 1
ATOM 680 C C . LEU A 1 89 ? 7.888 -2.610 -20.831 1.00 60.19 89 LEU A C 1
ATOM 682 O O . LEU A 1 89 ? 9.008 -2.374 -20.387 1.00 60.19 89 LEU A O 1
ATOM 686 N N . GLY A 1 90 ? 7.350 -3.828 -20.731 1.00 61.66 90 GLY A N 1
ATOM 687 C CA . GLY A 1 90 ? 7.996 -4.905 -19.976 1.00 61.66 90 GLY A CA 1
ATOM 688 C C . GLY A 1 90 ? 7.789 -4.706 -18.478 1.00 61.66 90 GLY A C 1
ATOM 689 O O . GLY A 1 90 ? 8.581 -4.081 -17.782 1.00 61.66 90 GLY A O 1
ATOM 690 N N . VAL A 1 91 ? 6.676 -5.236 -17.984 1.00 79.31 91 VAL A N 1
ATOM 691 C CA . VAL A 1 91 ? 6.240 -5.038 -16.603 1.00 79.31 91 VAL A CA 1
ATOM 692 C C . VAL A 1 91 ? 6.780 -6.150 -15.708 1.00 79.31 91 VAL A C 1
ATOM 694 O O . VAL A 1 91 ? 6.556 -7.329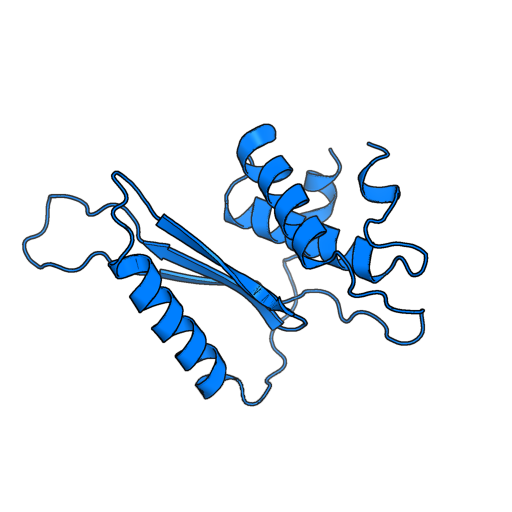 -15.990 1.00 79.31 91 VAL A O 1
ATOM 697 N N . ASN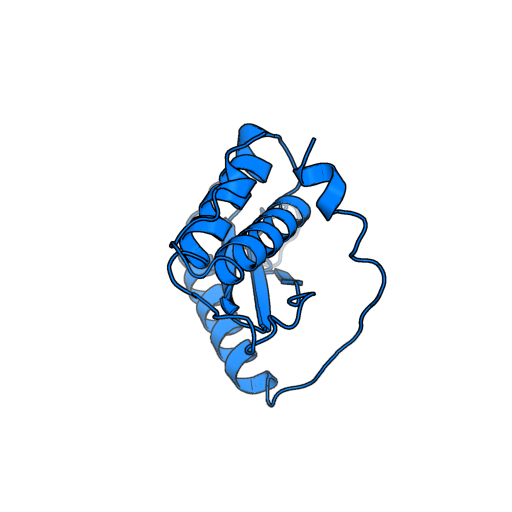 A 1 92 ? 7.435 -5.793 -14.599 1.00 83.38 92 ASN A N 1
ATOM 698 C CA . ASN A 1 92 ? 7.880 -6.752 -13.589 1.00 83.38 92 ASN A CA 1
ATOM 699 C C . ASN A 1 92 ? 7.178 -6.511 -12.248 1.00 83.38 92 ASN A C 1
ATOM 701 O O . ASN A 1 92 ? 7.548 -5.641 -11.472 1.00 83.38 92 ASN A O 1
ATOM 705 N N . TYR A 1 93 ? 6.174 -7.326 -11.926 1.00 87.31 93 TYR A N 1
ATOM 706 C CA . TYR A 1 93 ? 5.449 -7.204 -10.654 1.00 87.31 93 TYR A CA 1
ATOM 707 C C . TYR A 1 93 ? 6.234 -7.717 -9.433 1.00 87.31 93 TYR A C 1
ATOM 709 O O . TYR A 1 93 ? 5.779 -7.564 -8.294 1.00 87.31 93 TYR A O 1
ATOM 717 N N . THR A 1 94 ? 7.390 -8.350 -9.648 1.00 89.44 94 THR A N 1
ATOM 718 C CA . THR A 1 94 ? 8.228 -8.888 -8.571 1.00 89.44 94 THR A CA 1
ATOM 719 C C . THR A 1 94 ? 8.707 -7.754 -7.674 1.00 89.44 94 THR A C 1
ATOM 721 O O . THR A 1 94 ? 9.234 -6.763 -8.156 1.00 89.44 94 THR A O 1
ATOM 724 N N . GLY A 1 95 ? 8.535 -7.892 -6.357 1.00 89.38 95 GLY A N 1
ATOM 725 C CA . GLY A 1 95 ? 9.004 -6.893 -5.393 1.00 89.38 95 GLY A CA 1
ATOM 726 C C . GLY A 1 95 ? 8.160 -5.619 -5.307 1.00 89.38 95 GLY A C 1
ATOM 727 O O . GLY A 1 95 ? 8.506 -4.730 -4.533 1.00 89.38 95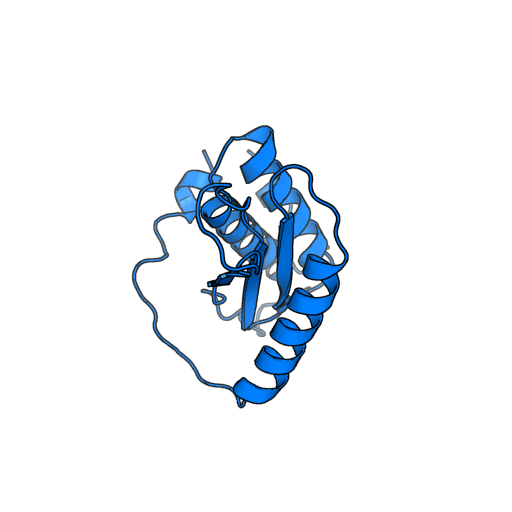 GLY A O 1
ATOM 728 N N . ALA A 1 96 ? 7.025 -5.513 -6.007 1.00 90.88 96 ALA A N 1
ATOM 729 C CA . ALA A 1 96 ? 6.130 -4.357 -5.885 1.00 90.88 96 ALA A CA 1
ATOM 730 C C . ALA A 1 96 ? 5.582 -4.190 -4.453 1.00 90.88 96 ALA A C 1
ATOM 732 O O . ALA A 1 96 ? 5.547 -3.084 -3.912 1.00 90.88 96 ALA A O 1
ATOM 733 N N . GLY A 1 97 ? 5.194 -5.300 -3.813 1.00 92.56 97 GLY A N 1
ATOM 734 C CA . GLY A 1 97 ? 4.730 -5.310 -2.422 1.00 92.56 97 GLY A CA 1
ATOM 735 C C . GLY A 1 97 ? 5.837 -4.969 -1.422 1.00 92.56 97 GLY A C 1
ATOM 736 O O . GLY A 1 97 ? 5.616 -4.162 -0.520 1.00 92.56 97 GLY A O 1
ATOM 737 N N . ASP A 1 98 ? 7.035 -5.525 -1.617 1.00 94.19 98 ASP A N 1
ATOM 738 C CA . ASP A 1 98 ? 8.204 -5.240 -0.777 1.00 94.19 98 ASP A CA 1
ATOM 739 C C . ASP A 1 98 ? 8.649 -3.783 -0.923 1.00 94.19 98 ASP A C 1
ATOM 741 O O . ASP A 1 98 ? 8.919 -3.108 0.071 1.00 94.19 98 ASP A O 1
ATOM 745 N N . THR A 1 99 ? 8.644 -3.269 -2.156 1.00 94.19 99 THR A N 1
ATOM 746 C CA . THR A 1 99 ? 8.921 -1.864 -2.461 1.00 94.19 99 THR A CA 1
ATOM 747 C C . THR A 1 99 ? 7.929 -0.952 -1.744 1.00 94.19 99 THR A C 1
ATOM 749 O O . THR A 1 99 ? 8.345 -0.008 -1.070 1.00 94.19 99 THR A O 1
ATOM 752 N N . LEU A 1 100 ? 6.626 -1.249 -1.832 1.00 95.06 100 LEU A N 1
ATOM 753 C CA . LEU A 1 100 ? 5.591 -0.487 -1.135 1.00 95.06 100 LEU A CA 1
ATOM 754 C C . LEU A 1 100 ? 5.831 -0.480 0.372 1.00 95.06 100 LEU A C 1
ATOM 756 O O . LEU A 1 100 ? 5.796 0.583 0.990 1.00 95.06 100 LEU A O 1
ATOM 760 N N . ALA A 1 101 ? 6.075 -1.652 0.961 1.00 95.31 101 ALA A N 1
ATOM 761 C CA . ALA A 1 101 ? 6.294 -1.792 2.393 1.00 95.31 101 ALA A CA 1
ATOM 762 C C . ALA A 1 101 ? 7.544 -1.024 2.850 1.00 95.31 101 ALA A C 1
ATOM 764 O O . ALA A 1 101 ? 7.482 -0.281 3.830 1.00 95.31 101 ALA A O 1
ATOM 765 N N . GLY A 1 102 ? 8.655 -1.142 2.119 1.00 95.00 102 GLY A N 1
ATOM 766 C CA . GLY A 1 102 ? 9.898 -0.433 2.415 1.00 95.00 102 GLY A CA 1
ATOM 767 C C . GLY A 1 102 ? 9.746 1.085 2.319 1.00 95.00 102 GLY A C 1
ATOM 768 O O . GLY A 1 102 ? 10.097 1.808 3.254 1.00 95.00 102 GLY A O 1
ATOM 769 N N . ALA A 1 103 ? 9.156 1.578 1.228 1.00 94.56 103 ALA A N 1
ATOM 770 C CA . ALA A 1 103 ? 8.904 3.003 1.033 1.00 94.56 103 ALA A CA 1
ATOM 771 C C . ALA A 1 103 ? 7.904 3.561 2.058 1.00 94.56 103 ALA A C 1
ATOM 773 O O . ALA A 1 103 ? 8.111 4.661 2.572 1.00 94.56 103 ALA A O 1
ATOM 774 N N . PHE A 1 104 ? 6.874 2.792 2.424 1.00 96.06 104 PHE A N 1
ATOM 775 C CA . PHE A 1 104 ? 5.944 3.142 3.496 1.00 96.06 104 PHE A CA 1
ATOM 776 C C . PHE A 1 104 ? 6.661 3.290 4.842 1.00 96.06 104 PHE A C 1
ATOM 778 O O . PHE A 1 104 ? 6.487 4.305 5.520 1.00 96.06 104 PHE A O 1
ATOM 785 N N . VAL A 1 105 ? 7.484 2.306 5.227 1.00 95.25 105 VAL A N 1
ATOM 786 C CA . VAL A 1 105 ? 8.232 2.338 6.493 1.00 95.25 105 VAL A CA 1
ATOM 787 C C . VAL A 1 105 ? 9.161 3.547 6.531 1.00 95.25 105 VAL A C 1
ATOM 789 O O . VAL A 1 105 ? 9.162 4.289 7.514 1.00 95.25 105 VAL A O 1
ATOM 792 N N . ASN A 1 106 ? 9.895 3.788 5.443 1.00 93.06 106 ASN A N 1
ATOM 793 C CA . ASN A 1 106 ? 10.765 4.949 5.321 1.00 93.06 106 ASN A CA 1
ATOM 794 C C . ASN A 1 106 ? 9.979 6.267 5.424 1.00 93.06 106 ASN A C 1
ATOM 796 O O . ASN A 1 106 ? 10.354 7.171 6.168 1.00 93.06 106 ASN A O 1
ATOM 800 N N . ALA A 1 107 ? 8.860 6.398 4.717 1.00 94.06 107 ALA A N 1
ATOM 801 C CA . ALA A 1 107 ? 8.074 7.622 4.748 1.00 94.06 107 ALA A CA 1
ATOM 802 C C . ALA A 1 107 ? 7.455 7.884 6.133 1.00 94.06 107 ALA A C 1
ATOM 804 O O . ALA A 1 107 ? 7.557 8.995 6.652 1.00 94.06 107 ALA A O 1
ATOM 805 N N . HIS A 1 108 ? 6.828 6.876 6.742 1.00 95.00 108 HIS A N 1
ATOM 806 C CA . HIS A 1 108 ? 6.070 7.054 7.978 1.00 95.00 108 HIS A CA 1
ATOM 807 C C . HIS A 1 108 ? 6.959 7.101 9.222 1.00 95.00 108 HIS A C 1
ATOM 809 O O . HIS A 1 108 ? 6.882 8.050 9.998 1.00 95.00 108 HIS A O 1
ATOM 815 N N . PHE A 1 109 ? 7.807 6.087 9.414 1.00 92.62 109 PHE A N 1
ATOM 816 C CA . PHE A 1 109 ? 8.556 5.921 10.660 1.00 92.62 109 PHE A CA 1
ATOM 817 C C . PHE A 1 109 ? 9.883 6.675 10.668 1.00 92.62 109 PHE A C 1
ATOM 819 O O . PHE A 1 109 ? 10.323 7.093 11.735 1.00 92.62 109 PHE A O 1
ATOM 826 N N . ILE A 1 110 ? 10.517 6.854 9.504 1.00 93.44 110 ILE A N 1
ATOM 827 C CA . ILE A 1 110 ? 11.821 7.528 9.417 1.00 93.44 110 ILE A CA 1
ATOM 828 C C . ILE A 1 110 ? 11.637 9.024 9.147 1.00 93.44 110 ILE A C 1
ATOM 830 O O . ILE A 1 110 ? 12.226 9.849 9.837 1.00 93.44 110 ILE A O 1
ATOM 834 N N . ASN A 1 111 ? 10.784 9.384 8.185 1.00 91.81 111 ASN A N 1
ATOM 835 C CA . ASN A 1 111 ? 10.606 10.776 7.753 1.00 91.81 111 ASN A CA 1
ATOM 836 C C . ASN A 1 111 ? 9.389 11.482 8.379 1.00 91.81 111 ASN A C 1
ATOM 838 O O . ASN A 1 111 ? 9.156 12.658 8.110 1.00 91.81 111 ASN A O 1
ATOM 842 N N . GLY A 1 112 ? 8.602 10.790 9.210 1.00 92.81 112 GLY A N 1
ATOM 843 C CA . GLY A 1 112 ? 7.483 11.394 9.940 1.00 92.81 112 GLY A CA 1
ATOM 844 C C . GLY A 1 112 ? 6.305 11.831 9.063 1.00 92.81 112 GLY A C 1
ATOM 845 O O . GLY A 1 112 ? 5.483 12.639 9.500 1.00 92.81 112 GLY A O 1
ATOM 846 N N . HIS A 1 113 ? 6.188 11.324 7.830 1.00 93.31 113 HIS A N 1
ATOM 847 C CA . HIS A 1 113 ? 5.018 11.602 7.001 1.00 93.31 113 HIS A CA 1
ATOM 848 C C . HIS A 1 113 ? 3.756 10.989 7.623 1.00 93.31 113 HIS A C 1
ATOM 850 O O . HIS A 1 113 ? 3.788 9.936 8.265 1.00 93.31 113 HIS A O 1
ATOM 856 N N . SER A 1 114 ? 2.605 11.627 7.390 1.00 94.50 114 SER A N 1
ATOM 857 C CA . SER A 1 114 ? 1.314 11.081 7.818 1.00 94.50 114 SER A CA 1
ATOM 858 C C . SER A 1 114 ? 1.067 9.696 7.210 1.00 94.50 114 SER A C 1
ATOM 860 O O . SER A 1 114 ? 1.528 9.405 6.106 1.00 94.50 114 SER A O 1
ATOM 862 N N . LEU A 1 115 ? 0.281 8.859 7.894 1.00 93.62 115 LEU A N 1
ATOM 863 C CA . LEU A 1 115 ? -0.052 7.505 7.434 1.00 93.62 115 LEU A CA 1
ATOM 864 C C . LEU A 1 115 ? -0.575 7.493 5.986 1.00 93.62 115 LEU A C 1
ATOM 866 O O . LEU A 1 115 ? -0.149 6.683 5.167 1.00 93.62 115 LEU A O 1
ATOM 870 N N . LYS A 1 116 ? -1.465 8.437 5.650 1.00 93.69 116 LYS A N 1
ATOM 871 C CA . LYS A 1 116 ? -2.037 8.573 4.302 1.00 93.69 116 LYS A CA 1
ATOM 872 C C . LYS A 1 116 ? -0.976 8.935 3.260 1.00 93.69 116 LYS A C 1
ATOM 874 O O . LYS A 1 116 ? -0.988 8.376 2.168 1.00 93.69 116 LYS A O 1
ATOM 879 N N . ASN A 1 117 ? -0.062 9.850 3.588 1.00 93.56 117 ASN A N 1
ATOM 880 C CA . ASN A 1 117 ? 0.998 10.256 2.664 1.00 93.56 117 ASN A CA 1
ATOM 881 C C . ASN A 1 117 ? 2.030 9.142 2.481 1.00 93.56 117 ASN A C 1
ATOM 883 O O . ASN A 1 117 ? 2.445 8.887 1.358 1.00 93.56 117 ASN A O 1
ATOM 887 N N . ALA A 1 118 ? 2.381 8.428 3.550 1.00 95.69 118 ALA A N 1
ATOM 888 C CA . ALA A 1 118 ? 3.278 7.283 3.475 1.00 95.69 118 ALA A CA 1
ATOM 889 C C . ALA A 1 118 ? 2.718 6.153 2.596 1.00 95.69 118 ALA A C 1
ATOM 891 O O . ALA A 1 118 ? 3.470 5.550 1.836 1.00 95.69 118 ALA A O 1
ATOM 892 N N . ILE A 1 119 ? 1.403 5.897 2.645 1.00 95.69 119 ILE A N 1
ATOM 893 C CA . ILE A 1 119 ? 0.743 4.946 1.734 1.00 95.69 119 ILE A CA 1
ATOM 894 C C . ILE A 1 119 ? 0.902 5.394 0.279 1.00 95.69 119 ILE A C 1
ATOM 896 O O . ILE A 1 119 ? 1.31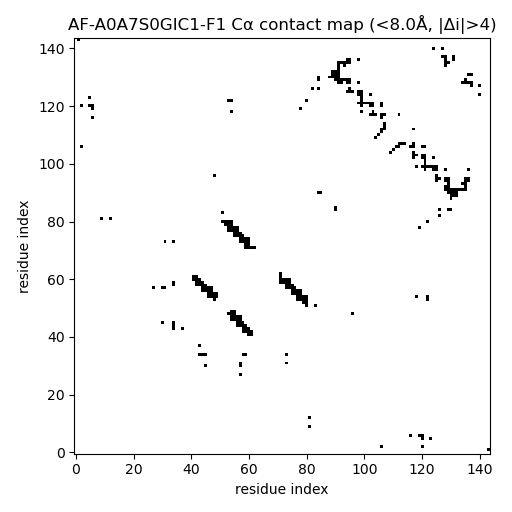0 4.589 -0.552 1.00 95.69 119 ILE A O 1
ATOM 900 N N . LYS A 1 120 ? 0.631 6.670 -0.024 1.00 94.06 120 LYS A N 1
ATOM 901 C CA . LYS A 1 120 ? 0.785 7.215 -1.383 1.00 94.06 120 LYS A CA 1
ATOM 902 C C . LYS A 1 120 ? 2.225 7.086 -1.889 1.00 94.06 120 LYS A C 1
ATOM 904 O O . LYS A 1 120 ? 2.431 6.573 -2.980 1.00 94.06 120 LYS A O 1
ATOM 909 N N . ILE A 1 121 ? 3.208 7.446 -1.060 1.00 93.50 121 ILE A N 1
ATOM 910 C CA . ILE A 1 121 ? 4.638 7.292 -1.376 1.00 93.50 121 ILE A CA 1
ATOM 911 C C . ILE A 1 121 ? 4.981 5.820 -1.651 1.00 93.50 121 ILE A C 1
ATOM 913 O O . ILE A 1 121 ? 5.683 5.521 -2.614 1.00 93.50 121 ILE A O 1
ATOM 917 N N . GLY A 1 122 ? 4.461 4.894 -0.841 1.00 94.88 122 GLY A N 1
ATOM 918 C CA . GLY A 1 122 ? 4.640 3.459 -1.055 1.00 94.88 122 GLY A CA 1
ATOM 919 C C . GLY A 1 122 ? 4.025 2.961 -2.364 1.00 94.88 122 GLY A C 1
ATOM 920 O O . GLY A 1 122 ? 4.651 2.183 -3.078 1.00 94.88 122 GLY A O 1
ATOM 921 N N . MET A 1 123 ? 2.824 3.430 -2.705 1.00 94.06 123 MET A N 1
ATOM 922 C CA . MET A 1 123 ? 2.168 3.106 -3.975 1.00 94.06 123 MET A CA 1
ATOM 923 C C . MET A 1 123 ? 2.973 3.613 -5.171 1.00 94.06 123 MET A C 1
ATOM 925 O O . MET A 1 123 ? 3.203 2.862 -6.113 1.00 94.06 123 MET A O 1
ATOM 929 N N . ASP A 1 124 ? 3.446 4.855 -5.115 1.00 90.69 124 ASP A N 1
ATOM 930 C CA . ASP A 1 124 ? 4.244 5.443 -6.188 1.00 90.69 124 ASP A CA 1
ATOM 931 C C . ASP A 1 124 ? 5.587 4.720 -6.360 1.00 90.69 124 ASP A C 1
ATOM 933 O O . ASP A 1 124 ? 5.994 4.431 -7.485 1.00 90.69 124 ASP A O 1
ATOM 937 N N . ALA A 1 125 ? 6.250 4.359 -5.257 1.00 91.81 125 ALA A N 1
ATOM 938 C CA . ALA A 1 125 ? 7.475 3.566 -5.299 1.00 91.81 125 ALA A CA 1
ATOM 939 C C . ALA A 1 125 ? 7.234 2.182 -5.921 1.00 91.81 125 ALA A C 1
ATOM 941 O O . ALA A 1 125 ? 8.031 1.728 -6.739 1.00 91.81 125 ALA A O 1
ATOM 942 N N . ALA A 1 126 ? 6.117 1.531 -5.583 1.00 92.31 126 ALA A N 1
ATOM 943 C CA . ALA A 1 126 ? 5.751 0.248 -6.172 1.00 92.31 126 ALA A CA 1
ATOM 944 C C . ALA A 1 126 ? 5.556 0.351 -7.686 1.00 92.31 126 ALA A C 1
ATOM 946 O O . ALA A 1 126 ? 6.036 -0.518 -8.404 1.00 92.31 126 ALA A O 1
ATOM 947 N N . VAL A 1 127 ? 4.918 1.418 -8.180 1.00 89.62 127 VAL A N 1
ATOM 948 C CA . VAL A 1 127 ? 4.780 1.643 -9.627 1.00 89.62 127 VAL A CA 1
ATOM 949 C C . VAL A 1 127 ? 6.146 1.805 -10.292 1.00 89.62 127 VAL A C 1
ATOM 951 O O . VAL A 1 127 ? 6.398 1.167 -11.306 1.00 89.62 127 VAL A O 1
ATOM 954 N N . VAL A 1 128 ? 7.058 2.571 -9.688 1.00 88.75 128 VAL A N 1
ATOM 955 C CA . VAL A 1 128 ? 8.422 2.742 -10.216 1.00 88.75 128 VAL A CA 1
ATOM 956 C C . VAL A 1 128 ? 9.191 1.415 -10.274 1.00 88.75 128 VAL A C 1
ATOM 958 O O . VAL A 1 128 ? 9.938 1.190 -11.222 1.00 88.75 128 VAL A O 1
ATOM 961 N N . SER A 1 129 ? 9.015 0.524 -9.293 1.00 90.19 129 SER A N 1
ATOM 962 C CA . SER A 1 129 ? 9.589 -0.830 -9.357 1.00 90.19 129 SER A CA 1
ATOM 963 C C . SER A 1 129 ? 8.916 -1.701 -10.415 1.00 90.19 129 SER A C 1
ATOM 965 O O . SER A 1 129 ? 9.599 -2.447 -11.103 1.00 90.19 129 SER A O 1
ATOM 967 N N . ILE A 1 130 ? 7.598 -1.588 -10.582 1.00 89.44 130 ILE A N 1
ATOM 968 C CA . ILE A 1 130 ? 6.850 -2.333 -11.600 1.00 89.44 130 ILE A CA 1
ATOM 969 C C . ILE A 1 130 ? 7.305 -1.956 -13.022 1.00 89.44 130 ILE A C 1
ATOM 971 O O . ILE A 1 130 ? 7.390 -2.818 -13.897 1.00 89.44 130 ILE A O 1
ATOM 975 N N . GLU A 1 131 ? 7.617 -0.677 -13.232 1.00 87.75 131 GLU A N 1
ATOM 976 C CA . GLU A 1 131 ? 8.146 -0.108 -14.479 1.00 87.75 131 GLU A CA 1
ATOM 977 C C . GLU A 1 131 ? 9.646 -0.419 -14.699 1.00 87.75 131 GLU A C 1
ATOM 979 O O . GLU A 1 131 ? 10.227 0.037 -15.683 1.00 87.75 131 GLU A O 1
ATOM 984 N N . PHE A 1 132 ? 10.290 -1.187 -13.808 1.00 88.31 132 PHE A N 1
ATOM 985 C CA . PHE A 1 132 ? 11.690 -1.594 -13.929 1.00 88.31 132 PHE A CA 1
ATOM 986 C C . PHE A 1 132 ? 11.808 -3.079 -14.330 1.00 88.31 132 PHE A C 1
ATOM 988 O O . PHE A 1 132 ? 11.809 -3.959 -13.466 1.00 88.31 132 PHE A O 1
ATOM 995 N N . PRO A 1 133 ? 11.937 -3.398 -15.632 1.00 84.69 133 PRO A N 1
ATOM 996 C CA . PRO A 1 133 ? 11.954 -4.786 -16.104 1.00 84.69 133 PRO A CA 1
ATOM 997 C C . PRO A 1 133 ? 13.144 -5.597 -15.573 1.00 84.69 133 PRO A C 1
ATOM 999 O O . PRO A 1 133 ? 13.025 -6.805 -15.367 1.00 84.69 133 PRO A O 1
ATOM 1002 N N . ASP A 1 134 ? 14.277 -4.941 -15.314 1.00 85.81 134 ASP A N 1
ATOM 1003 C CA . ASP A 1 134 ? 15.553 -5.606 -15.032 1.00 85.81 134 ASP A CA 1
ATOM 1004 C C . ASP A 1 134 ? 15.728 -6.044 -13.563 1.00 85.81 134 ASP A C 1
ATOM 1006 O O . ASP A 1 134 ? 16.755 -6.627 -13.207 1.00 85.81 134 ASP A O 1
ATOM 1010 N N . GLY A 1 135 ? 14.751 -5.800 -12.681 1.00 83.56 135 GLY A N 1
ATOM 1011 C CA . GLY A 1 135 ? 14.853 -6.224 -11.284 1.00 83.56 135 GLY A CA 1
ATOM 1012 C C . GLY A 1 135 ? 13.615 -5.963 -10.430 1.00 83.56 135 GLY A C 1
ATOM 1013 O O . GLY A 1 135 ? 12.655 -5.345 -10.860 1.00 83.56 135 GLY A O 1
ATOM 1014 N N . ALA A 1 136 ? 13.645 -6.460 -9.191 1.00 84.25 136 ALA A N 1
ATOM 1015 C CA . ALA A 1 136 ? 12.513 -6.371 -8.260 1.00 84.25 136 ALA A CA 1
ATOM 1016 C C . ALA A 1 136 ? 12.379 -5.006 -7.555 1.00 84.25 136 ALA A C 1
ATOM 1018 O O . ALA A 1 136 ? 11.327 -4.674 -7.013 1.00 84.25 136 ALA A O 1
ATOM 1019 N N . ILE A 1 137 ? 13.468 -4.233 -7.507 1.00 83.31 137 ILE A N 1
ATOM 1020 C CA . ILE A 1 137 ? 13.520 -2.902 -6.897 1.00 83.31 137 ILE A CA 1
ATOM 1021 C C . ILE A 1 137 ? 14.250 -1.987 -7.871 1.00 83.31 137 ILE A C 1
ATOM 1023 O O . ILE A 1 137 ? 15.394 -2.264 -8.238 1.00 83.31 137 ILE A O 1
ATOM 1027 N N . SER A 1 138 ? 13.598 -0.899 -8.278 1.00 84.62 138 SER A N 1
ATOM 1028 C CA . SER A 1 138 ? 14.209 0.076 -9.181 1.00 84.62 138 SER A CA 1
ATOM 1029 C C . SER A 1 138 ? 15.387 0.801 -8.512 1.00 84.62 138 SER A C 1
ATOM 1031 O O . SER A 1 138 ? 15.230 1.319 -7.401 1.00 84.62 138 SER A O 1
ATOM 1033 N N . PRO A 1 139 ? 16.557 0.920 -9.173 1.00 84.50 139 PRO A N 1
ATOM 1034 C CA . PRO A 1 139 ? 17.715 1.625 -8.619 1.00 84.50 139 PRO A CA 1
ATOM 1035 C C . PRO A 1 139 ? 17.443 3.117 -8.381 1.00 84.50 139 PRO A C 1
ATOM 1037 O O . PRO A 1 139 ? 18.070 3.719 -7.512 1.00 84.50 139 PRO A O 1
ATOM 1040 N N . VAL A 1 140 ? 16.465 3.701 -9.083 1.00 84.56 140 VAL A N 1
ATOM 1041 C CA . VAL A 1 140 ? 16.049 5.106 -8.922 1.00 84.56 140 VAL A CA 1
ATOM 1042 C C . VAL A 1 140 ? 15.514 5.387 -7.511 1.00 84.56 140 VAL A C 1
ATOM 1044 O O . VAL A 1 140 ? 15.580 6.518 -7.034 1.00 84.56 140 VAL A O 1
ATOM 1047 N N . LEU A 1 141 ? 15.030 4.357 -6.806 1.00 80.94 141 LEU A N 1
ATOM 1048 C CA . LEU A 1 141 ? 14.555 4.474 -5.426 1.00 80.94 141 LEU A CA 1
ATOM 1049 C C . LEU A 1 141 ? 15.696 4.617 -4.403 1.00 80.94 141 LEU A C 1
ATOM 1051 O O . LEU A 1 141 ? 15.445 5.067 -3.289 1.00 80.94 141 LEU A O 1
ATOM 1055 N N . GLY A 1 142 ? 16.929 4.230 -4.760 1.00 63.16 142 GLY A N 1
ATOM 1056 C CA . GLY A 1 142 ? 18.101 4.251 -3.875 1.00 63.16 142 GLY A CA 1
ATOM 1057 C C . GLY A 1 142 ? 19.094 5.390 -4.135 1.00 63.16 142 GLY A C 1
ATOM 1058 O O . GLY A 1 142 ? 20.075 5.512 -3.409 1.00 63.16 142 GLY A O 1
ATOM 1059 N N . THR A 1 143 ? 18.880 6.209 -5.167 1.00 53.81 143 THR A N 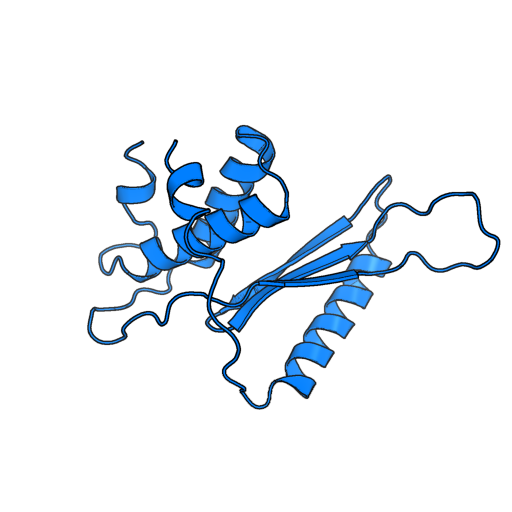1
ATOM 1060 C CA . THR A 1 143 ? 19.827 7.250 -5.610 1.00 53.81 143 THR A CA 1
ATOM 1061 C C . THR A 1 143 ? 19.622 8.627 -4.965 1.00 53.81 143 THR A C 1
ATOM 1063 O O . THR A 1 143 ? 20.095 9.622 -5.515 1.00 53.81 143 THR A O 1
ATOM 1066 N N . VAL A 1 144 ? 18.921 8.719 -3.827 1.00 41.03 144 VAL A N 1
ATOM 1067 C CA . VAL A 1 144 ? 18.625 10.001 -3.155 1.00 41.03 144 VAL A CA 1
ATOM 1068 C C . VAL A 1 144 ? 18.861 9.927 -1.656 1.00 41.03 144 VAL A C 1
ATOM 1070 O O . VAL A 1 144 ? 18.236 9.055 -1.014 1.00 41.03 144 VAL A O 1
#

Solvent-accessible surface area (backbone atoms only — not comparable to full-atom values): 8614 Å² total; per-residue (Å²): 116,71,67,64,70,62,64,80,70,74,90,76,85,83,85,84,88,66,94,50,68,64,61,53,48,51,51,53,51,52,51,49,56,53,56,72,69,52,84,60,96,54,56,50,77,46,82,41,80,52,69,82,63,17,35,40,37,40,36,36,54,60,71,74,94,83,65,98,72,92,68,72,60,72,47,76,49,77,44,66,51,90,66,85,79,66,75,86,73,45,68,22,72,51,42,21,67,57,36,18,53,52,39,22,47,47,30,30,76,70,67,65,39,54,71,72,57,9,50,51,45,4,52,54,45,15,50,52,9,21,68,22,61,92,40,42,65,36,69,80,77,70,76,119

Mean predicted aligned error: 9.79 Å

Nearest PDB structures (foldseek):
  6uv5-assembly1_C  TM=3.071E-01  e=6.192E-01  Homo sapiens
  6o0h-assembly1_D  TM=2.862E-01  e=1.397E+00  Homo sapiens
  6t8o-assembly1_B  TM=2.684E-01  e=6.675E+00  Pseudomonas aeruginosa PAO1

InterPro domains:
  IPR011611 Carbohydrate kinase PfkB [PF00294] (26-131)
  IPR029056 Ribokinase-like [G3DSA:3.40.1190.20] (1-141)
  IPR029056 Ribokinase-like [SSF53613] (2-132)

Sequence (144 aa):
AWADALITKYDDCAASAINSTDEESKIRNAAKVVLHRMRPHTEAHLIITMGANGVLLASREKMNTDTTFNKSAITFAHFPSSRNVDSELGVNYTGAGDTLAGAFVNAHFINGHSLKNAIKIGMDAAVVSIEFPDGAISPVLGTV